Protein AF-A0A1E4K0I0-F1 (afdb_monomer_lite)

Sequence (83 aa):
MANHTIDLNVLAQQSGLNTRQVAMLFGASAAYPEFKASYVQVKRQFTETIGEQRYEALLAIYKAQQEGRPVAAALLRQAESGS

pLDDT: mean 80.94, std 12.9, range [38.03, 92.62]

Secondary structure (DSSP, 8-state):
-------HHHHHHHHT--HHHHHHHTTGGGG-GGGHHHHHHHHHHHHHHH-HHHHHHHHHHHHHHHTTPPPPHHHHHHHH---

Foldseek 3Di:
DPPPADDLCVLCVQLVHDSVLSVCLLPCVVVCVVCPVVNVVSVVSSCVRFNPQLSVLSSVVNVCVVVVHDRDPVSVVSVVDGD

Radius of gyration: 12.5 Å; chains: 1; bounding box: 23×39×26 Å

Structure (mmCIF, N/CA/C/O backbone):
data_AF-A0A1E4K0I0-F1
#
_entry.id   AF-A0A1E4K0I0-F1
#
loop_
_atom_site.group_PDB
_atom_site.id
_atom_site.type_symbol
_atom_site.label_atom_id
_atom_site.label_alt_id
_atom_site.label_comp_id
_atom_site.label_asym_id
_atom_site.label_entity_id
_atom_site.label_seq_id
_atom_site.pdbx_PDB_ins_code
_atom_site.Cartn_x
_atom_site.Cartn_y
_atom_site.Cartn_z
_atom_site.occupancy
_atom_site.B_iso_or_equiv
_atom_site.auth_seq_id
_atom_site.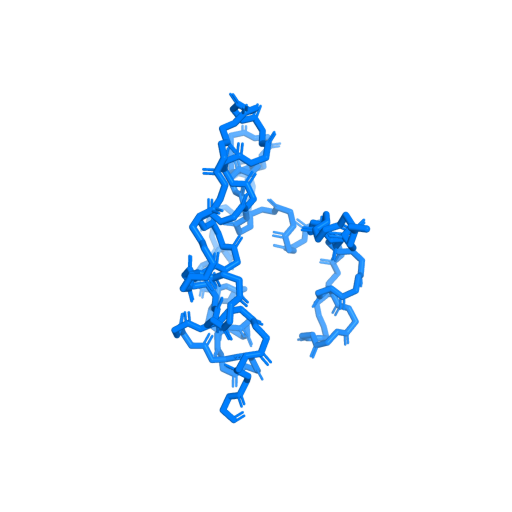auth_comp_id
_atom_site.auth_asym_id
_atom_site.auth_atom_id
_atom_site.pdbx_PDB_model_num
ATOM 1 N N . MET A 1 1 ? -0.141 -23.020 -10.183 1.00 38.03 1 MET A N 1
ATOM 2 C CA . MET A 1 1 ? 0.745 -22.001 -9.586 1.00 38.03 1 MET A CA 1
ATOM 3 C C . MET A 1 1 ? -0.111 -20.769 -9.384 1.00 38.03 1 MET A C 1
ATOM 5 O O . MET A 1 1 ? -0.541 -20.202 -10.379 1.00 38.03 1 MET A O 1
ATOM 9 N N . ALA A 1 2 ? -0.500 -20.455 -8.147 1.00 40.91 2 ALA A N 1
ATOM 10 C CA . ALA A 1 2 ? -1.285 -19.252 -7.888 1.00 40.91 2 ALA A CA 1
ATOM 11 C C . ALA A 1 2 ? -0.424 -18.053 -8.292 1.00 40.91 2 ALA A C 1
ATOM 13 O O . ALA A 1 2 ? 0.666 -17.851 -7.756 1.00 40.91 2 ALA A O 1
ATOM 14 N N . ASN A 1 3 ? -0.859 -17.326 -9.316 1.00 47.84 3 ASN A N 1
ATOM 15 C CA . ASN A 1 3 ? -0.206 -16.095 -9.715 1.00 47.84 3 ASN A CA 1
ATOM 16 C C . ASN A 1 3 ? -0.543 -15.080 -8.616 1.00 47.84 3 ASN A C 1
ATOM 18 O O . ASN A 1 3 ? -1.631 -14.512 -8.620 1.00 47.84 3 ASN A O 1
ATOM 22 N N . HIS A 1 4 ? 0.324 -14.943 -7.608 1.00 61.69 4 HIS A N 1
ATOM 23 C CA . HIS A 1 4 ? 0.131 -14.025 -6.479 1.00 61.69 4 HIS A CA 1
ATOM 24 C C . HIS A 1 4 ? 0.368 -12.575 -6.919 1.00 61.69 4 HIS A C 1
ATOM 26 O O . HIS A 1 4 ? 1.206 -11.875 -6.360 1.00 61.69 4 HIS A O 1
ATOM 32 N N . THR A 1 5 ? -0.317 -12.131 -7.972 1.00 75.19 5 THR A N 1
ATOM 33 C CA . THR A 1 5 ? -0.281 -10.746 -8.435 1.00 75.19 5 THR A CA 1
ATOM 34 C C . THR A 1 5 ? -0.929 -9.861 -7.380 1.00 75.19 5 THR A C 1
ATOM 36 O O . THR A 1 5 ? -2.027 -10.152 -6.909 1.00 75.19 5 THR A O 1
ATOM 39 N N . ILE A 1 6 ? -0.237 -8.794 -6.983 1.00 83.88 6 ILE A N 1
ATOM 40 C CA . ILE A 1 6 ? -0.780 -7.842 -6.019 1.00 83.88 6 ILE A CA 1
ATOM 41 C C . ILE A 1 6 ? -1.863 -7.019 -6.718 1.00 83.88 6 ILE A C 1
ATOM 43 O O . ILE A 1 6 ? -1.568 -6.252 -7.634 1.00 83.88 6 ILE A O 1
ATOM 47 N N . ASP A 1 7 ? -3.111 -7.167 -6.275 1.00 88.25 7 ASP A N 1
ATOM 48 C CA . ASP A 1 7 ? -4.229 -6.348 -6.742 1.00 88.25 7 ASP A CA 1
ATOM 49 C C . ASP A 1 7 ? -4.472 -5.177 -5.779 1.00 88.25 7 ASP A C 1
ATOM 51 O O . ASP A 1 7 ? -4.889 -5.347 -4.629 1.00 88.25 7 ASP A O 1
ATOM 55 N N . LEU A 1 8 ? -4.223 -3.960 -6.268 1.00 8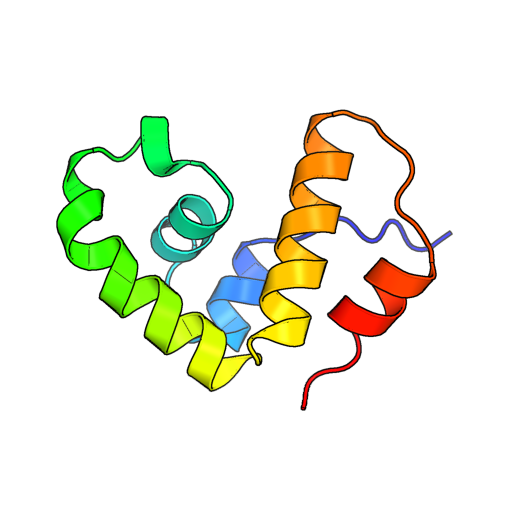9.12 8 LEU A N 1
ATOM 56 C CA . LEU A 1 8 ? -4.400 -2.734 -5.493 1.00 89.12 8 LEU A CA 1
ATOM 57 C C . LEU A 1 8 ? -5.870 -2.468 -5.133 1.00 89.12 8 LEU A C 1
ATOM 59 O O . LEU A 1 8 ? -6.124 -1.818 -4.121 1.00 89.12 8 LEU A O 1
ATOM 63 N N . ASN A 1 9 ? -6.837 -2.970 -5.910 1.00 89.44 9 ASN A N 1
ATOM 64 C CA . ASN A 1 9 ? -8.262 -2.818 -5.601 1.00 89.44 9 ASN A CA 1
ATOM 65 C C . ASN A 1 9 ? -8.661 -3.657 -4.386 1.00 89.44 9 ASN A C 1
ATOM 67 O O . ASN A 1 9 ? -9.410 -3.187 -3.532 1.00 89.44 9 ASN A O 1
ATOM 71 N N . VAL A 1 10 ? -8.119 -4.871 -4.269 1.00 89.38 10 VAL A N 1
ATOM 72 C CA . VAL A 1 10 ? -8.354 -5.734 -3.102 1.00 89.38 10 VAL A CA 1
ATOM 73 C C . VAL A 1 10 ? -7.755 -5.094 -1.851 1.00 89.38 10 VAL A C 1
ATOM 75 O O . VAL A 1 10 ? -8.410 -5.020 -0.813 1.00 89.38 10 VAL A O 1
ATOM 78 N N . LEU A 1 11 ? -6.536 -4.558 -1.951 1.00 89.88 11 LEU A N 1
ATOM 79 C CA . LEU A 1 11 ? -5.892 -3.853 -0.840 1.00 89.88 11 LEU A CA 1
ATOM 80 C C . LEU A 1 11 ? -6.642 -2.574 -0.441 1.00 89.88 11 LEU A C 1
ATOM 82 O O . LEU A 1 11 ? -6.748 -2.268 0.747 1.00 89.88 11 LEU A O 1
ATOM 86 N N . ALA A 1 12 ? -7.197 -1.846 -1.409 1.00 91.38 12 ALA A N 1
ATOM 87 C CA . ALA A 1 12 ? -8.051 -0.686 -1.168 1.00 91.38 12 ALA A CA 1
ATOM 88 C C . ALA A 1 12 ? -9.302 -1.077 -0.366 1.00 91.38 12 ALA A C 1
ATOM 90 O O . ALA A 1 12 ? -9.572 -0.490 0.680 1.00 91.38 12 ALA A O 1
ATOM 91 N N . GLN A 1 13 ? -9.993 -2.146 -0.774 1.00 89.94 13 GLN A N 1
ATOM 92 C CA . GLN A 1 13 ? -11.154 -2.665 -0.045 1.00 89.94 13 GLN A CA 1
ATOM 93 C C . GLN A 1 13 ? -10.806 -3.111 1.380 1.00 89.94 13 GLN A C 1
ATOM 95 O O . GLN A 1 13 ? -11.542 -2.794 2.310 1.00 89.94 13 GLN A O 1
ATOM 100 N N . GLN A 1 14 ? -9.680 -3.805 1.567 1.00 88.31 14 GLN A N 1
ATOM 101 C CA . GLN A 1 14 ? -9.246 -4.284 2.885 1.00 88.31 14 GLN A CA 1
ATOM 102 C C . GLN A 1 14 ? -8.847 -3.155 3.840 1.00 88.31 14 GLN A C 1
ATOM 104 O O . GLN A 1 14 ? -9.024 -3.289 5.044 1.00 88.31 14 GLN A O 1
ATOM 109 N N . SER A 1 15 ? -8.304 -2.057 3.316 1.00 88.44 15 SER A N 1
ATOM 110 C CA . SER A 1 15 ? -7.816 -0.926 4.117 1.00 88.44 15 SER A CA 1
ATOM 111 C C . SER A 1 15 ? -8.819 0.221 4.270 1.00 88.44 15 SER A C 1
ATOM 113 O O . SER A 1 15 ? -8.541 1.192 4.973 1.00 88.44 15 SER A O 1
ATOM 115 N N . GLY A 1 16 ? -9.963 0.154 3.581 1.00 90.19 16 GLY A N 1
ATOM 116 C CA . GLY A 1 16 ? -10.925 1.258 3.514 1.00 90.19 16 GLY A CA 1
ATOM 117 C C . GLY A 1 16 ? -10.397 2.496 2.776 1.00 90.19 16 GLY A C 1
ATOM 118 O O . GLY A 1 16 ? -10.978 3.575 2.891 1.00 90.19 16 GLY A O 1
ATOM 119 N N . LEU A 1 17 ? -9.296 2.362 2.034 1.00 91.81 17 LEU A N 1
ATOM 120 C CA . LEU A 1 17 ? -8.720 3.415 1.202 1.00 91.81 17 LEU A CA 1
ATOM 121 C C . LEU A 1 17 ? -9.206 3.284 -0.240 1.00 91.81 17 LEU A C 1
ATOM 123 O O . LEU A 1 17 ? -9.715 2.248 -0.655 1.00 91.81 17 LEU A O 1
ATOM 127 N N . ASN A 1 18 ? -9.010 4.327 -1.045 1.00 91.56 18 ASN A N 1
ATOM 128 C CA . ASN A 1 18 ? -9.226 4.218 -2.485 1.00 91.56 18 ASN A CA 1
ATOM 129 C C . ASN A 1 18 ? -7.976 3.688 -3.213 1.00 91.56 18 ASN A C 1
ATOM 131 O O . ASN A 1 18 ? -6.845 3.815 -2.740 1.00 91.56 18 ASN A O 1
ATOM 135 N N . THR A 1 19 ? -8.163 3.140 -4.416 1.00 90.25 19 THR A N 1
ATOM 136 C CA . THR A 1 19 ? -7.072 2.549 -5.211 1.00 90.25 19 THR A CA 1
ATOM 137 C C . THR A 1 19 ? -5.944 3.540 -5.514 1.00 90.25 19 THR A C 1
ATOM 139 O O . THR A 1 19 ? -4.790 3.133 -5.595 1.00 90.25 19 THR A O 1
ATOM 142 N N . ARG A 1 20 ? -6.230 4.846 -5.643 1.00 86.81 20 ARG A N 1
ATOM 143 C CA . ARG A 1 20 ? -5.196 5.872 -5.886 1.00 86.81 20 ARG A CA 1
ATOM 144 C C . ARG A 1 20 ? -4.308 6.085 -4.660 1.00 86.81 20 ARG A C 1
ATOM 146 O O . ARG A 1 20 ? -3.090 6.157 -4.794 1.00 86.81 20 ARG A O 1
ATOM 153 N N . GLN A 1 21 ? -4.909 6.138 -3.473 1.00 88.75 21 GLN A N 1
ATOM 154 C CA . GLN A 1 21 ? -4.210 6.226 -2.192 1.00 88.75 21 GLN A CA 1
ATOM 155 C C . GLN A 1 21 ? -3.326 5.002 -1.968 1.00 88.75 21 GLN A C 1
ATOM 157 O O . GLN A 1 21 ? -2.170 5.156 -1.583 1.00 88.75 21 GLN A O 1
ATOM 162 N N . VAL A 1 22 ? -3.833 3.805 -2.275 1.00 90.50 22 VAL A N 1
ATOM 163 C CA . VAL A 1 22 ? -3.025 2.583 -2.227 1.00 90.50 22 VAL A CA 1
ATOM 164 C C . VAL A 1 22 ? -1.904 2.658 -3.265 1.00 90.50 22 VAL A C 1
ATOM 166 O O . VAL A 1 22 ? -0.746 2.551 -2.893 1.00 90.50 22 VAL A O 1
ATOM 169 N N . ALA A 1 23 ? -2.184 2.952 -4.537 1.00 87.81 23 ALA A N 1
ATOM 170 C CA . ALA A 1 23 ? -1.157 3.055 -5.584 1.00 87.81 23 ALA A CA 1
ATOM 171 C C . ALA A 1 23 ? -0.014 4.021 -5.222 1.00 87.81 23 ALA A C 1
ATOM 173 O O . ALA A 1 23 ? 1.153 3.733 -5.495 1.00 87.81 23 ALA A O 1
ATOM 174 N N . MET A 1 24 ? -0.329 5.135 -4.555 1.00 86.94 24 MET A N 1
ATOM 175 C CA . MET A 1 24 ? 0.673 6.058 -4.028 1.00 86.94 24 MET A CA 1
ATOM 176 C C . MET A 1 24 ? 1.645 5.373 -3.052 1.00 86.94 24 MET A C 1
ATOM 178 O O . MET A 1 24 ? 2.851 5.602 -3.159 1.00 86.94 24 MET A O 1
ATOM 182 N N . LEU A 1 25 ? 1.153 4.546 -2.120 1.00 87.69 25 LEU A N 1
ATOM 183 C CA . LEU A 1 25 ? 1.993 3.827 -1.148 1.00 87.69 25 LEU A CA 1
ATOM 184 C C . LEU A 1 25 ? 2.963 2.855 -1.825 1.00 87.69 25 LEU A C 1
ATOM 186 O O . LEU A 1 25 ? 4.094 2.683 -1.381 1.00 87.69 25 LEU A O 1
ATOM 190 N N . PHE A 1 26 ? 2.545 2.266 -2.942 1.00 86.88 26 PHE A N 1
ATOM 191 C CA . PHE A 1 26 ? 3.310 1.262 -3.678 1.00 86.88 26 PHE A CA 1
ATOM 192 C C . PHE A 1 26 ? 4.289 1.858 -4.705 1.00 86.88 26 PHE A C 1
ATOM 194 O O . PHE A 1 26 ? 4.744 1.173 -5.617 1.00 86.88 26 PHE A O 1
ATOM 201 N N . GLY A 1 27 ? 4.671 3.129 -4.544 1.00 74.75 27 GLY A N 1
ATOM 202 C CA . GLY A 1 27 ? 5.733 3.748 -5.341 1.00 74.75 27 GLY A CA 1
ATOM 203 C C . GLY A 1 27 ? 5.250 4.554 -6.543 1.00 74.75 27 GLY A C 1
ATOM 204 O O . GLY A 1 27 ? 6.078 5.082 -7.281 1.00 74.75 27 GLY A O 1
ATOM 205 N N . ALA A 1 28 ? 3.940 4.777 -6.694 1.00 62.44 28 ALA A N 1
ATOM 206 C CA . ALA A 1 28 ? 3.444 5.791 -7.624 1.00 62.44 28 ALA A CA 1
ATOM 207 C C . ALA A 1 28 ? 3.695 7.235 -7.127 1.00 62.44 28 ALA A C 1
ATOM 209 O O . ALA A 1 28 ? 3.190 8.181 -7.718 1.00 62.44 28 ALA A O 1
ATOM 210 N N . SER A 1 29 ? 4.486 7.443 -6.064 1.00 53.66 29 SER A N 1
ATOM 211 C CA . SER A 1 29 ? 4.783 8.765 -5.487 1.00 53.66 29 SER A CA 1
ATOM 212 C C . SER A 1 29 ? 5.333 9.788 -6.488 1.00 53.66 29 SER A C 1
ATOM 214 O O . SER A 1 29 ? 5.101 10.980 -6.307 1.00 53.66 29 SER A O 1
ATOM 216 N N . ALA A 1 30 ? 6.040 9.360 -7.543 1.00 53.28 30 ALA A N 1
ATOM 217 C CA . ALA A 1 30 ? 6.511 10.264 -8.599 1.00 53.28 30 ALA A CA 1
ATOM 218 C C . ALA A 1 30 ? 5.371 10.794 -9.490 1.00 53.28 30 ALA A C 1
ATOM 220 O O . ALA A 1 30 ? 5.482 11.889 -10.032 1.00 53.28 30 ALA A O 1
ATOM 221 N N . ALA A 1 31 ? 4.272 10.045 -9.612 1.00 55.66 31 ALA A N 1
ATOM 222 C CA . ALA A 1 31 ? 3.097 10.430 -10.390 1.00 55.66 31 ALA A CA 1
ATOM 223 C C . ALA A 1 31 ? 2.132 11.351 -9.619 1.00 55.66 31 ALA A C 1
ATOM 225 O O . ALA A 1 31 ? 1.206 11.883 -10.219 1.00 55.66 31 ALA A O 1
ATOM 226 N N . TYR A 1 32 ? 2.344 11.532 -8.309 1.00 61.62 32 TYR A N 1
ATOM 227 C CA . TYR A 1 32 ? 1.373 12.136 -7.390 1.00 61.62 32 TYR A CA 1
ATOM 228 C C . TYR A 1 32 ? 2.031 13.134 -6.409 1.00 61.62 32 TYR A C 1
ATOM 230 O O . TYR A 1 32 ? 2.002 12.924 -5.190 1.00 61.62 32 TYR A O 1
ATOM 238 N N . PRO A 1 33 ? 2.675 14.211 -6.905 1.00 62.84 33 PRO A N 1
ATOM 239 C CA . PRO A 1 33 ? 3.349 15.213 -6.073 1.00 62.84 33 PRO A CA 1
ATOM 240 C C . PRO A 1 33 ? 2.421 15.907 -5.062 1.00 62.84 33 PRO A C 1
ATOM 242 O O . PRO A 1 33 ? 2.860 16.224 -3.955 1.00 62.84 33 PRO A O 1
ATOM 245 N N . GLU A 1 34 ? 1.143 16.083 -5.399 1.00 67.00 34 GLU A N 1
ATOM 246 C CA . GLU A 1 34 ? 0.101 16.657 -4.544 1.00 67.00 34 GLU A CA 1
ATOM 247 C C . GLU A 1 34 ? -0.211 15.797 -3.310 1.00 67.00 34 GLU A C 1
ATOM 249 O O . GLU A 1 34 ? -0.698 16.303 -2.301 1.00 67.00 34 GLU A O 1
ATOM 254 N N . PHE A 1 35 ? 0.144 14.510 -3.338 1.00 65.94 35 PHE A N 1
ATOM 255 C CA . PHE A 1 35 ? -0.153 13.587 -2.250 1.00 65.94 35 PHE A CA 1
ATOM 256 C C . PHE A 1 35 ? 0.994 13.398 -1.245 1.00 65.94 35 PHE A C 1
ATOM 258 O O . PHE A 1 35 ? 0.820 12.685 -0.254 1.00 65.94 35 PHE A O 1
ATOM 265 N N . LYS A 1 36 ? 2.145 14.070 -1.410 1.00 68.50 36 LYS A N 1
ATOM 266 C CA . LYS A 1 36 ? 3.241 14.021 -0.415 1.00 68.50 36 LYS A CA 1
ATOM 267 C C . LYS A 1 36 ? 2.783 14.440 0.985 1.00 68.50 36 LYS A C 1
ATOM 269 O O . LYS A 1 36 ? 3.216 13.841 1.966 1.00 68.50 36 LYS A O 1
ATOM 274 N N . ALA A 1 37 ? 1.890 15.427 1.069 1.00 73.62 37 ALA A N 1
ATOM 275 C CA . ALA A 1 37 ? 1.332 15.899 2.335 1.00 73.62 37 ALA A CA 1
ATOM 276 C C . ALA A 1 37 ? 0.443 14.838 3.011 1.00 73.62 37 ALA A C 1
ATOM 278 O O . ALA A 1 37 ? 0.478 14.676 4.227 1.00 73.62 37 ALA A O 1
ATOM 279 N N . SER A 1 38 ? -0.318 14.078 2.221 1.00 81.00 38 SER A N 1
ATOM 280 C CA . SER A 1 38 ? -1.246 13.053 2.714 1.00 81.00 38 SER A CA 1
ATOM 281 C C . SER A 1 38 ? -0.592 11.680 2.888 1.00 81.00 38 SER A C 1
ATOM 283 O O . SER A 1 38 ? -1.168 10.814 3.542 1.00 81.00 38 SER A O 1
ATOM 285 N N . TYR A 1 39 ? 0.606 11.466 2.335 1.00 84.06 39 TYR A N 1
ATOM 286 C CA . TYR A 1 39 ? 1.296 10.174 2.332 1.00 84.06 39 TYR A CA 1
ATOM 287 C C . TYR A 1 39 ? 1.450 9.579 3.730 1.00 84.06 39 TYR A C 1
ATOM 289 O O . TYR A 1 39 ? 1.154 8.406 3.930 1.00 84.06 39 TYR A O 1
ATOM 297 N N . VAL A 1 40 ? 1.872 10.383 4.709 1.00 85.75 40 VAL A N 1
ATOM 298 C CA . VAL A 1 40 ? 2.081 9.911 6.087 1.00 85.75 40 VAL A CA 1
ATOM 299 C C . VAL A 1 40 ? 0.769 9.422 6.702 1.00 85.75 40 VAL A C 1
ATOM 301 O O . VAL A 1 40 ? 0.738 8.350 7.301 1.00 85.75 40 VAL A O 1
ATOM 304 N N . GLN A 1 41 ? -0.321 10.169 6.508 1.00 88.56 41 GLN A N 1
ATOM 305 C CA . GLN A 1 41 ? -1.643 9.808 7.022 1.00 88.56 41 GLN A CA 1
ATOM 306 C C . GLN A 1 41 ? -2.189 8.550 6.338 1.00 88.56 41 GLN A C 1
ATOM 308 O O . GLN A 1 41 ? -2.653 7.635 7.012 1.00 88.56 41 GLN A O 1
ATOM 313 N N . VAL A 1 42 ? -2.086 8.482 5.010 1.00 90.75 42 VAL A N 1
ATOM 314 C CA . VAL A 1 42 ? -2.542 7.335 4.215 1.00 90.75 42 VAL A CA 1
ATOM 315 C C . VAL A 1 42 ? -1.737 6.081 4.557 1.00 90.75 42 VAL A C 1
ATOM 317 O O . VAL A 1 42 ? -2.323 5.021 4.764 1.00 90.75 42 VAL A O 1
ATOM 320 N N . LYS A 1 43 ? -0.407 6.198 4.681 1.00 90.81 43 LYS A N 1
ATOM 321 C CA . LYS A 1 43 ? 0.467 5.093 5.094 1.00 90.81 43 LYS A CA 1
ATOM 322 C C . LYS A 1 43 ? 0.052 4.591 6.469 1.00 90.81 43 LYS A C 1
ATOM 324 O O . LYS A 1 43 ? -0.133 3.392 6.627 1.00 90.81 43 LYS A O 1
ATOM 329 N N . ARG A 1 44 ? -0.129 5.504 7.427 1.00 90.69 44 ARG A N 1
ATOM 330 C CA . ARG A 1 44 ? -0.529 5.169 8.794 1.00 90.69 44 ARG A CA 1
ATOM 331 C C . ARG A 1 44 ? -1.850 4.40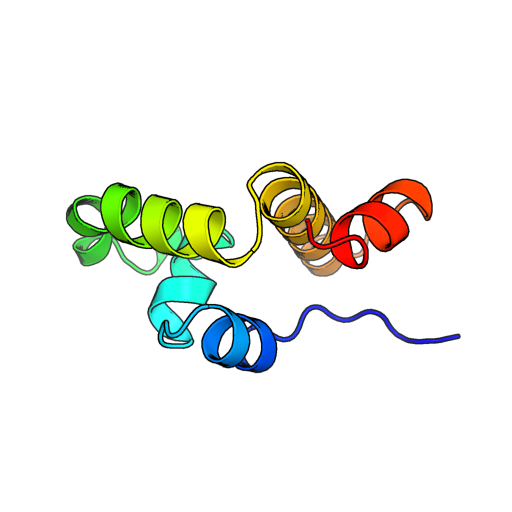0 8.822 1.00 90.69 44 ARG A C 1
ATOM 333 O O . ARG A 1 44 ? -1.880 3.315 9.386 1.00 90.69 44 ARG A O 1
ATOM 340 N N . GLN A 1 45 ? -2.893 4.907 8.165 1.00 91.81 45 GLN A N 1
ATOM 341 C CA . GLN A 1 45 ? -4.199 4.240 8.107 1.00 91.81 45 GLN A CA 1
ATOM 342 C C . GLN A 1 45 ? -4.104 2.847 7.467 1.00 91.81 45 GLN A C 1
ATOM 344 O O . GLN A 1 45 ? -4.705 1.887 7.953 1.00 91.81 45 GLN A O 1
ATOM 349 N N . PHE A 1 46 ? -3.316 2.719 6.396 1.00 92.62 46 PHE A N 1
ATOM 350 C CA . PHE A 1 46 ? -3.081 1.432 5.751 1.00 92.62 46 PHE A CA 1
ATOM 351 C C . PHE A 1 46 ? -2.410 0.450 6.715 1.00 92.62 46 PHE A C 1
ATOM 353 O O . PHE A 1 46 ? -2.935 -0.635 6.948 1.00 92.62 46 PHE A O 1
ATOM 360 N N . THR A 1 47 ? -1.292 0.843 7.332 1.00 92.00 47 THR A N 1
ATOM 361 C CA . THR A 1 47 ? -0.535 -0.015 8.257 1.00 92.00 47 THR A CA 1
ATOM 362 C C . THR A 1 47 ? -1.294 -0.332 9.541 1.00 92.00 47 THR A C 1
ATOM 364 O O . THR A 1 47 ? -1.131 -1.427 10.063 1.00 92.00 47 THR A O 1
ATOM 367 N N . GLU A 1 48 ? -2.141 0.577 10.035 1.00 92.31 48 GLU A N 1
ATOM 368 C CA . GLU A 1 48 ? -3.027 0.323 11.181 1.00 92.31 48 GLU A CA 1
ATOM 369 C C . GLU A 1 48 ? -4.074 -0.750 10.857 1.00 92.31 48 GLU A C 1
ATOM 371 O O . GLU A 1 48 ? -4.453 -1.515 11.738 1.00 92.31 48 GLU A O 1
ATOM 376 N N . THR A 1 49 ? -4.513 -0.840 9.597 1.00 90.94 49 THR A N 1
ATOM 377 C CA . THR A 1 49 ? -5.543 -1.804 9.184 1.00 90.94 49 THR A CA 1
ATOM 378 C C . THR A 1 49 ? -4.962 -3.163 8.810 1.00 90.94 49 THR A C 1
ATOM 380 O O . THR A 1 49 ? -5.534 -4.194 9.146 1.00 90.94 49 THR A O 1
ATOM 383 N N . ILE A 1 50 ? -3.843 -3.186 8.080 1.00 88.25 50 ILE A N 1
ATOM 384 C CA . ILE A 1 50 ? -3.293 -4.434 7.530 1.00 88.25 50 ILE A CA 1
ATOM 385 C C . ILE A 1 50 ? -2.055 -4.954 8.272 1.00 88.25 50 ILE A C 1
ATOM 387 O O . ILE A 1 50 ? -1.634 -6.081 8.021 1.00 88.25 50 ILE A O 1
ATOM 391 N N . GLY A 1 51 ? -1.465 -4.147 9.154 1.00 91.12 51 GLY A N 1
ATOM 392 C CA . GLY A 1 51 ? -0.203 -4.430 9.833 1.00 91.12 51 GLY A CA 1
ATOM 393 C C . GLY A 1 51 ? 1.028 -3.950 9.055 1.00 91.12 51 GLY A C 1
ATOM 394 O O . GLY A 1 51 ? 1.115 -4.060 7.829 1.00 91.12 51 GLY A O 1
ATOM 395 N N . GLU A 1 52 ? 2.024 -3.437 9.782 1.00 89.62 52 GLU A N 1
ATOM 396 C CA . GLU A 1 52 ? 3.270 -2.917 9.200 1.00 89.62 52 GLU A CA 1
ATOM 397 C C . GLU A 1 52 ? 4.104 -4.018 8.524 1.00 89.62 52 GLU A C 1
ATOM 399 O O . GLU A 1 52 ? 4.530 -3.857 7.382 1.00 89.62 52 GLU A O 1
ATOM 404 N N . GLN A 1 53 ? 4.248 -5.183 9.164 1.00 88.69 53 GLN A N 1
ATOM 405 C CA . GLN A 1 53 ? 4.996 -6.315 8.596 1.00 88.69 53 GL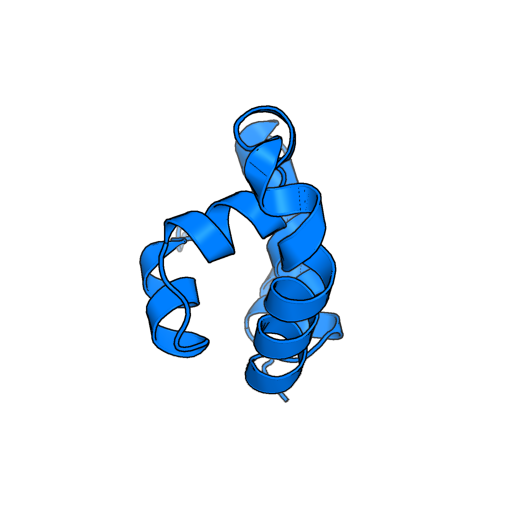N A CA 1
ATOM 406 C C . GLN A 1 53 ? 4.381 -6.833 7.291 1.00 88.69 53 GLN A C 1
ATOM 408 O O . GLN A 1 53 ? 5.105 -7.220 6.368 1.00 88.69 53 GLN A O 1
ATOM 413 N N . ARG A 1 54 ? 3.046 -6.831 7.206 1.00 89.69 54 ARG A N 1
ATOM 414 C CA . ARG A 1 54 ? 2.311 -7.220 6.002 1.00 89.69 54 ARG A CA 1
ATOM 415 C C . ARG A 1 54 ? 2.471 -6.168 4.910 1.00 89.69 54 ARG A C 1
ATOM 417 O O . ARG A 1 54 ? 2.712 -6.523 3.760 1.00 89.69 54 ARG A O 1
ATOM 424 N N . TYR A 1 55 ? 2.392 -4.884 5.261 1.00 90.31 55 TYR A N 1
ATOM 425 C CA . TYR A 1 55 ? 2.645 -3.782 4.332 1.00 90.31 55 TYR A CA 1
ATOM 426 C C . TYR A 1 55 ? 4.028 -3.880 3.677 1.00 90.31 55 TYR A C 1
ATOM 428 O O . TYR A 1 55 ? 4.130 -3.792 2.453 1.00 90.31 55 TYR A O 1
ATOM 436 N N . GLU A 1 56 ? 5.084 -4.104 4.460 1.00 89.44 56 GLU A N 1
ATOM 437 C CA . GLU A 1 56 ? 6.445 -4.231 3.929 1.00 89.44 56 GLU A CA 1
ATOM 438 C C . GLU A 1 56 ? 6.589 -5.425 2.980 1.00 89.44 56 GLU A C 1
ATOM 440 O O . GLU A 1 56 ? 7.182 -5.294 1.904 1.00 89.44 56 GLU A O 1
ATOM 445 N N . ALA A 1 57 ? 5.987 -6.565 3.332 1.00 89.50 57 ALA A N 1
ATOM 446 C CA . ALA A 1 57 ? 5.965 -7.741 2.472 1.00 89.50 57 ALA A CA 1
ATOM 447 C C . ALA A 1 57 ? 5.237 -7.457 1.149 1.00 89.50 57 ALA A C 1
ATOM 449 O O . ALA A 1 57 ? 5.784 -7.724 0.078 1.00 89.50 57 ALA A O 1
ATOM 450 N N . LEU A 1 58 ? 4.049 -6.845 1.201 1.00 90.56 58 LEU A N 1
ATOM 451 C CA . LEU A 1 58 ? 3.287 -6.455 0.011 1.00 90.56 58 LEU A CA 1
ATOM 452 C C . LEU A 1 58 ? 4.090 -5.499 -0.882 1.00 90.56 58 LEU A C 1
ATOM 454 O O . LEU A 1 58 ? 4.118 -5.675 -2.101 1.00 90.56 58 LEU A O 1
ATOM 458 N N . LEU A 1 59 ? 4.770 -4.511 -0.294 1.00 89.12 59 LEU A N 1
ATOM 459 C CA . LEU A 1 59 ? 5.588 -3.550 -1.033 1.00 89.12 59 LEU A CA 1
ATOM 460 C C . LEU A 1 59 ? 6.767 -4.232 -1.741 1.00 89.12 59 LEU A C 1
ATOM 462 O O . LEU A 1 59 ? 7.052 -3.927 -2.901 1.00 89.12 59 LEU A O 1
ATOM 466 N N . ALA A 1 60 ? 7.443 -5.163 -1.065 1.00 87.31 60 ALA A N 1
ATOM 467 C CA . ALA A 1 60 ? 8.544 -5.929 -1.642 1.00 87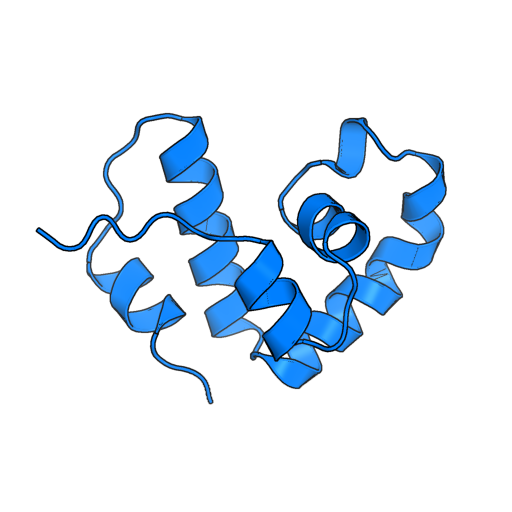.31 60 ALA A CA 1
ATOM 468 C C . ALA A 1 60 ? 8.074 -6.821 -2.804 1.00 87.31 60 ALA A C 1
ATOM 470 O O . ALA A 1 60 ? 8.717 -6.849 -3.855 1.00 87.31 60 ALA A O 1
ATOM 471 N N . ILE A 1 61 ? 6.930 -7.497 -2.646 1.00 87.81 61 ILE A N 1
ATOM 472 C CA . ILE A 1 61 ? 6.322 -8.328 -3.696 1.00 87.81 61 ILE A CA 1
ATOM 473 C C . ILE A 1 61 ? 5.961 -7.471 -4.911 1.00 87.81 61 ILE A C 1
ATOM 475 O O . ILE A 1 61 ? 6.299 -7.833 -6.036 1.00 87.81 61 ILE A O 1
ATOM 479 N N . TYR A 1 62 ? 5.314 -6.325 -4.696 1.00 87.69 62 TYR A N 1
ATOM 480 C CA . TYR A 1 62 ? 4.894 -5.432 -5.775 1.00 87.69 62 TYR A CA 1
ATOM 481 C C . TYR A 1 62 ? 6.085 -4.903 -6.587 1.00 87.69 62 TYR A C 1
ATOM 483 O O . TYR A 1 62 ? 6.058 -4.927 -7.816 1.00 87.69 62 TYR A O 1
ATOM 491 N N . LYS A 1 63 ? 7.173 -4.496 -5.920 1.00 85.12 63 LYS A N 1
ATOM 492 C CA . LYS A 1 63 ? 8.408 -4.081 -6.606 1.00 85.12 63 LYS A CA 1
ATOM 493 C C . LYS A 1 63 ? 9.028 -5.220 -7.410 1.00 85.12 63 LYS A C 1
ATOM 495 O O . LYS A 1 63 ? 9.370 -5.030 -8.572 1.00 85.12 63 LYS A O 1
ATOM 500 N N . ALA A 1 64 ? 9.120 -6.414 -6.825 1.00 86.19 64 ALA A N 1
ATOM 501 C CA . ALA A 1 64 ? 9.630 -7.583 -7.532 1.00 86.19 64 ALA A CA 1
ATOM 502 C C . ALA A 1 64 ? 8.781 -7.918 -8.773 1.00 86.19 64 ALA A C 1
ATOM 504 O O . ALA A 1 64 ? 9.343 -8.246 -9.813 1.00 86.19 64 ALA A O 1
ATOM 505 N N . GLN A 1 65 ? 7.455 -7.755 -8.708 1.00 84.62 65 GLN A N 1
ATOM 506 C CA . GLN A 1 65 ? 6.565 -7.919 -9.864 1.00 84.62 65 GLN A CA 1
ATOM 507 C C . GLN A 1 65 ? 6.841 -6.900 -10.969 1.00 84.62 65 GLN A C 1
ATOM 509 O O . GLN A 1 65 ? 6.924 -7.285 -12.132 1.00 84.62 65 GLN A O 1
ATOM 514 N N . GLN A 1 66 ? 7.025 -5.624 -10.620 1.00 82.88 66 GLN A N 1
ATOM 515 C CA . GLN A 1 66 ? 7.366 -4.583 -11.595 1.00 82.88 66 GLN A CA 1
ATOM 516 C C . GLN A 1 66 ? 8.728 -4.821 -12.258 1.00 82.88 66 GLN A C 1
ATOM 518 O O . GLN A 1 66 ? 8.898 -4.549 -13.442 1.00 82.88 66 GLN A O 1
ATOM 523 N N . GLU A 1 67 ? 9.689 -5.353 -11.505 1.00 83.06 67 GLU A N 1
ATOM 524 C CA . GLU A 1 67 ? 11.036 -5.662 -11.990 1.00 83.06 67 GLU A CA 1
ATOM 525 C C . GLU A 1 67 ? 11.130 -7.031 -12.694 1.00 83.06 67 GLU A C 1
ATOM 527 O O . GLU A 1 67 ? 12.206 -7.399 -13.166 1.00 83.06 67 GLU A O 1
ATOM 532 N N . GLY A 1 68 ? 10.040 -7.810 -12.746 1.00 81.88 68 GLY A N 1
ATOM 533 C CA . GLY A 1 68 ? 10.035 -9.171 -13.296 1.00 81.88 68 GLY A CA 1
ATOM 534 C C . GLY A 1 68 ? 10.896 -10.161 -12.500 1.00 81.88 68 GLY A C 1
ATOM 535 O O . GLY A 1 68 ? 11.381 -11.152 -13.048 1.00 81.88 68 GLY A O 1
ATOM 536 N N . ARG A 1 69 ? 11.131 -9.887 -11.213 1.00 80.31 69 ARG A N 1
ATOM 537 C CA . ARG A 1 69 ? 11.986 -10.684 -10.332 1.00 80.31 69 ARG A CA 1
ATOM 538 C C . ARG A 1 69 ? 11.193 -11.758 -9.587 1.00 80.31 69 ARG A C 1
ATOM 540 O O . ARG A 1 69 ? 10.038 -11.536 -9.218 1.00 80.31 69 ARG A O 1
ATOM 547 N N . PRO A 1 70 ? 11.817 -12.915 -9.303 1.00 79.50 70 PRO A N 1
ATOM 548 C CA . PRO A 1 70 ? 11.194 -13.932 -8.473 1.00 79.50 70 PRO A CA 1
ATOM 549 C C . PRO A 1 70 ? 10.992 -13.413 -7.046 1.00 79.50 70 PRO A C 1
ATOM 551 O O . PRO A 1 70 ? 11.868 -12.781 -6.456 1.00 79.50 70 PRO A O 1
ATOM 554 N N . VAL A 1 71 ? 9.829 -13.721 -6.481 1.00 83.00 71 VAL A N 1
ATOM 555 C CA . VAL A 1 71 ? 9.455 -13.365 -5.111 1.00 83.00 71 VAL A CA 1
ATOM 556 C C . VAL A 1 71 ? 9.762 -14.541 -4.188 1.00 83.00 71 VAL A C 1
ATOM 558 O O . VAL A 1 71 ? 9.372 -15.675 -4.463 1.00 83.00 71 VAL A O 1
ATOM 561 N N . ALA A 1 72 ? 10.429 -14.281 -3.064 1.00 83.38 72 ALA A N 1
ATOM 562 C CA . ALA A 1 72 ? 10.699 -15.316 -2.072 1.00 83.38 72 ALA A CA 1
ATOM 563 C C . ALA A 1 72 ? 9.399 -15.821 -1.414 1.00 83.38 72 ALA A C 1
ATOM 565 O O . ALA A 1 72 ? 8.568 -15.033 -0.967 1.00 83.38 72 ALA A O 1
ATOM 566 N N . ALA A 1 73 ? 9.262 -17.140 -1.247 1.00 80.44 73 ALA A N 1
ATOM 567 C CA . ALA A 1 73 ? 8.089 -17.753 -0.609 1.00 80.44 73 ALA A CA 1
ATOM 568 C C . ALA A 1 73 ? 7.861 -17.300 0.849 1.00 80.44 73 ALA A C 1
ATOM 570 O O . ALA A 1 73 ? 6.748 -17.392 1.363 1.00 80.44 73 ALA A O 1
ATOM 571 N N . ALA A 1 74 ? 8.907 -16.828 1.534 1.00 79.75 74 ALA A N 1
ATOM 572 C CA . ALA A 1 74 ? 8.786 -16.227 2.861 1.00 79.75 74 ALA A CA 1
ATOM 573 C C . ALA A 1 74 ? 8.026 -14.889 2.822 1.00 79.75 74 ALA A C 1
ATOM 575 O O . ALA A 1 74 ? 7.164 -14.663 3.664 1.00 79.75 74 ALA A O 1
ATOM 576 N N . LEU A 1 75 ? 8.278 -14.050 1.807 1.00 80.69 75 LEU A N 1
ATOM 577 C CA . LEU A 1 75 ? 7.582 -12.771 1.628 1.00 80.69 75 LEU A CA 1
ATOM 578 C C . LEU A 1 75 ? 6.106 -12.980 1.290 1.00 80.69 75 LEU A C 1
ATOM 580 O O . LEU A 1 75 ? 5.259 -12.288 1.841 1.00 80.69 75 LEU A O 1
ATOM 584 N N . LEU A 1 76 ? 5.793 -13.963 0.438 1.00 82.06 76 LEU A N 1
ATOM 585 C CA . LEU A 1 76 ? 4.404 -14.325 0.127 1.00 82.06 76 LEU A CA 1
ATOM 586 C C . LEU A 1 76 ? 3.643 -14.732 1.390 1.00 82.06 76 LEU A C 1
ATOM 588 O O . LEU A 1 76 ? 2.594 -14.166 1.678 1.00 82.06 76 LEU A O 1
ATOM 592 N N . ARG A 1 77 ? 4.224 -15.622 2.203 1.00 81.81 77 ARG A N 1
ATOM 593 C CA . ARG A 1 77 ? 3.622 -16.023 3.482 1.00 81.81 77 ARG A CA 1
ATOM 594 C C . ARG A 1 77 ? 3.425 -14.842 4.427 1.00 81.81 77 ARG A C 1
ATOM 596 O O . ARG A 1 77 ? 2.388 -14.748 5.072 1.00 81.81 77 ARG A O 1
ATOM 603 N N . GLN A 1 78 ? 4.390 -13.930 4.500 1.00 82.50 78 GLN A N 1
ATOM 604 C CA . GLN A 1 78 ? 4.292 -12.738 5.343 1.00 82.50 78 GLN A CA 1
ATOM 605 C C . GLN A 1 78 ? 3.223 -11.746 4.848 1.00 82.50 78 GLN A C 1
ATOM 607 O O . GLN A 1 78 ? 2.587 -11.080 5.656 1.00 82.50 78 GLN A O 1
ATOM 612 N N . ALA A 1 79 ? 2.975 -11.673 3.539 1.00 79.94 79 ALA A N 1
ATOM 613 C CA . ALA A 1 79 ? 1.897 -10.866 2.967 1.00 79.94 79 ALA A CA 1
ATOM 614 C 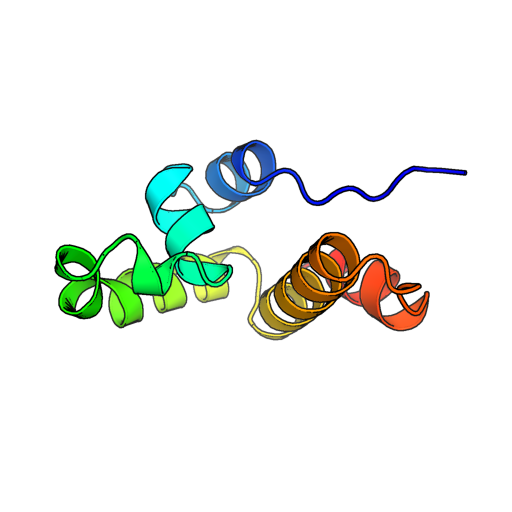C . ALA A 1 79 ? 0.496 -11.470 3.182 1.00 79.94 79 ALA A C 1
ATOM 616 O O . ALA A 1 79 ? -0.497 -10.737 3.207 1.00 79.94 79 ALA A O 1
ATOM 617 N N . GLU A 1 80 ? 0.410 -12.791 3.332 1.00 81.19 80 GLU A N 1
ATOM 618 C CA . GLU A 1 80 ? -0.826 -13.524 3.641 1.00 81.19 80 GLU A CA 1
ATOM 619 C C . GLU A 1 80 ? -1.127 -13.552 5.143 1.00 81.19 80 GLU A C 1
ATOM 621 O O . GLU A 1 80 ? -2.287 -13.581 5.548 1.00 81.19 80 GLU A O 1
ATOM 626 N N . SER A 1 81 ? -0.083 -13.497 5.968 1.00 70.88 81 SER A N 1
ATOM 627 C CA . SER A 1 81 ? -0.181 -13.465 7.425 1.00 70.88 81 SER A CA 1
ATOM 628 C C . SER A 1 81 ? -0.531 -12.044 7.879 1.00 70.88 81 SER A C 1
ATOM 630 O O . SER A 1 81 ? 0.344 -11.220 8.132 1.00 70.88 81 SER A O 1
ATOM 632 N N . GLY A 1 82 ? -1.825 -11.730 7.924 1.00 61.06 82 GLY A N 1
ATOM 633 C CA . GLY A 1 82 ? -2.339 -10.540 8.607 1.00 61.06 82 GLY A CA 1
ATOM 634 C C . GLY A 1 82 ? -2.410 -10.782 10.112 1.00 61.06 82 GLY A C 1
ATOM 635 O O . GLY A 1 82 ? -2.845 -11.855 10.526 1.00 61.06 82 GLY A O 1
ATOM 636 N N . SER A 1 83 ? -1.936 -9.812 10.899 1.00 47.09 83 SER A N 1
ATOM 637 C CA . SER A 1 83 ? -2.125 -9.775 12.357 1.00 47.09 83 SER A CA 1
ATOM 638 C C . SER A 1 83 ? -3.593 -9.617 12.734 1.00 47.09 83 SER A C 1
ATOM 640 O O . SER A 1 83 ? -4.314 -8.932 11.974 1.00 47.09 83 SER A O 1
#